Protein AF-X1M9H8-F1 (afdb_monomer_lite)

Organism: NCBI:txid412755

Secondary structure (DSSP, 8-state):
--SGGGT--GGG-TTGGGGTT-SSTTHHHHHHHHHHHHH-----HHHHTT-SB--S-EEEETTEEE-SSEEEEEETTEEEEEETTEE-TT-EEE-TT-EE--S-EEE-TT-EE-TT-EE-SSEEE-TT-EE-TT-EEESSEEE-TT-EE-TT-EEES-EE-TT-EE-SS-EEES-EE-----

InterPro domains:
  IPR001451 Hexapeptide repeat [PF00132] (105-139)
  IPR011004 Trimeric LpxA-like superfamily [SSF51161] (86-174)
  IPR050065 Bifunctional protein GlmU-like [PTHR43584] (81-177)

Foldseek 3Di:
DFQLVVPDDLVQFPVSCLRPPPPGNLVSLVCLQVSLVVPFDFLCCVCQVVHFFNQAKWKQAPSDIDRDQWDWDADPNAIWIDHPRDTRFQIEIAHGQETHPDSLDAAGTSEYHDHLEYAADVEYAEGVEYEEHLEYEDDREYHYHLEYQEDNEYEESEHEGPVHYPYYPYYHYSYYHYDPDD

pLDDT: mean 95.61, std 4.73, range [54.72, 98.81]

Radius of gyration: 16.14 Å; chains: 1; bounding box: 44×28×47 Å

Structure (mmCIF, N/CA/C/O backbone):
data_AF-X1M9H8-F1
#
_entry.id   AF-X1M9H8-F1
#
loop_
_atom_site.group_PDB
_atom_site.id
_atom_site.type_symbol
_atom_site.label_atom_id
_atom_site.label_alt_id
_atom_site.label_comp_id
_atom_site.label_asym_id
_atom_site.label_entity_id
_atom_site.label_seq_id
_atom_site.pdbx_PDB_ins_code
_atom_site.Cartn_x
_atom_site.Cartn_y
_atom_site.Cartn_z
_atom_site.occupancy
_atom_site.B_iso_or_equiv
_atom_site.auth_seq_id
_atom_site.auth_comp_id
_atom_site.auth_asym_id
_atom_site.auth_atom_id
_atom_site.pdbx_PDB_model_num
ATOM 1 N N . MET A 1 1 ? 24.241 -6.306 -18.929 1.00 75.94 1 MET A N 1
ATOM 2 C CA . MET A 1 1 ? 24.259 -5.794 -17.548 1.00 75.94 1 MET A CA 1
ATOM 3 C C . MET A 1 1 ? 23.152 -4.763 -17.380 1.00 75.94 1 MET A C 1
ATOM 5 O O . MET A 1 1 ? 23.425 -3.622 -17.045 1.00 75.94 1 MET A O 1
ATOM 9 N N . LEU A 1 2 ? 21.923 -5.145 -17.731 1.00 94.12 2 LEU A N 1
ATOM 10 C CA . LEU A 1 2 ? 20.719 -4.316 -17.591 1.00 94.12 2 LEU A CA 1
ATOM 11 C C . LEU A 1 2 ? 19.489 -5.193 -17.270 1.00 94.12 2 LEU A C 1
ATOM 13 O O . LEU A 1 2 ? 18.350 -4.756 -17.437 1.00 94.12 2 LEU A O 1
ATOM 17 N N . LYS A 1 3 ? 19.728 -6.444 -16.854 1.00 95.62 3 LYS A N 1
ATOM 18 C CA . LYS A 1 3 ? 18.683 -7.392 -16.480 1.00 95.62 3 LYS A CA 1
ATOM 19 C C . LYS A 1 3 ? 18.182 -7.062 -15.072 1.00 95.62 3 LYS A C 1
ATOM 21 O O . LYS A 1 3 ? 18.933 -6.463 -14.306 1.00 95.62 3 LYS A O 1
ATOM 26 N N . PRO A 1 4 ? 16.954 -7.448 -14.701 1.00 95.06 4 PRO A N 1
ATOM 27 C CA . PRO A 1 4 ? 16.426 -7.223 -13.355 1.00 95.06 4 PRO A CA 1
ATOM 28 C C . PRO A 1 4 ? 17.365 -7.658 -12.222 1.00 95.06 4 PRO A C 1
ATOM 30 O O . PRO A 1 4 ? 17.549 -6.912 -11.265 1.00 95.06 4 PRO A O 1
ATOM 33 N N . GLU A 1 5 ? 18.011 -8.816 -12.356 1.00 94.19 5 GLU A N 1
ATOM 34 C CA . GLU A 1 5 ? 18.899 -9.397 -11.339 1.00 94.19 5 GLU A CA 1
ATOM 35 C C . GLU A 1 5 ? 20.207 -8.613 -11.168 1.00 94.19 5 GLU A C 1
ATOM 37 O O . GLU A 1 5 ? 20.882 -8.753 -10.153 1.00 94.19 5 GLU A O 1
ATOM 42 N N . ASP A 1 6 ? 20.559 -7.763 -12.140 1.00 94.38 6 ASP A N 1
ATOM 43 C CA . ASP A 1 6 ? 21.702 -6.855 -12.021 1.00 94.38 6 ASP A CA 1
ATOM 44 C C . ASP A 1 6 ? 21.403 -5.696 -11.038 1.00 94.38 6 ASP A C 1
ATOM 46 O O . ASP A 1 6 ? 22.332 -5.037 -10.570 1.00 94.38 6 ASP A O 1
ATOM 50 N N . PHE A 1 7 ? 20.124 -5.429 -10.725 1.00 93.81 7 PHE A N 1
ATOM 51 C CA . PHE A 1 7 ? 19.682 -4.322 -9.859 1.00 93.81 7 PHE A CA 1
ATOM 52 C C . PHE A 1 7 ? 18.953 -4.777 -8.594 1.00 93.81 7 PHE A C 1
ATOM 54 O O . PHE A 1 7 ? 18.954 -4.047 -7.601 1.00 93.81 7 PHE A O 1
ATOM 61 N N . PHE A 1 8 ? 18.298 -5.937 -8.641 1.00 94.75 8 PHE A N 1
ATOM 62 C CA . PHE A 1 8 ? 17.359 -6.387 -7.622 1.00 94.75 8 PHE A CA 1
ATOM 63 C C . PHE A 1 8 ? 17.647 -7.815 -7.161 1.00 94.75 8 PHE A C 1
ATOM 65 O O . PHE A 1 8 ? 17.911 -8.705 -7.969 1.00 94.75 8 PHE A O 1
ATOM 72 N N . ASP A 1 9 ? 17.488 -8.060 -5.862 1.00 93.50 9 ASP A N 1
ATOM 73 C CA . ASP A 1 9 ? 17.372 -9.410 -5.321 1.00 93.50 9 ASP A CA 1
ATOM 74 C C . ASP A 1 9 ? 15.918 -9.884 -5.453 1.00 93.50 9 ASP A C 1
ATOM 76 O O . ASP A 1 9 ? 15.066 -9.644 -4.590 1.00 93.50 9 ASP A O 1
ATOM 80 N N . LEU A 1 10 ? 15.614 -10.564 -6.560 1.00 93.12 10 LEU A N 1
ATOM 81 C CA . LEU A 1 10 ? 14.261 -11.046 -6.848 1.00 93.12 10 LEU A CA 1
ATOM 82 C C . LEU A 1 10 ? 13.770 -12.123 -5.865 1.00 93.12 10 LEU A C 1
ATOM 84 O O . LEU A 1 10 ? 12.568 -12.386 -5.810 1.00 93.12 10 LEU A O 1
ATOM 88 N N . SER A 1 11 ? 14.653 -12.718 -5.055 1.00 90.75 11 SER A N 1
ATOM 89 C CA . SER A 1 11 ? 14.248 -13.669 -4.013 1.00 90.75 11 SER A CA 1
ATOM 90 C C . SER A 1 11 ? 13.576 -12.984 -2.814 1.00 90.75 11 SER A C 1
ATOM 92 O O . SER A 1 11 ? 12.783 -13.609 -2.112 1.00 90.75 11 SER A O 1
ATOM 94 N N . GLN A 1 12 ? 13.822 -11.684 -2.620 1.00 88.00 12 GLN A N 1
ATOM 95 C CA . GLN A 1 12 ? 13.288 -10.892 -1.505 1.00 88.00 12 GLN A CA 1
ATOM 96 C C . GLN A 1 12 ? 11.939 -10.224 -1.812 1.00 88.00 12 GLN A C 1
ATOM 98 O O . GLN A 1 12 ? 11.399 -9.488 -0.986 1.00 88.00 12 GLN A O 1
ATOM 103 N N . THR A 1 13 ? 11.366 -10.450 -2.996 1.00 89.00 13 THR A N 1
ATOM 104 C CA . THR A 1 13 ? 10.060 -9.896 -3.365 1.00 89.00 13 THR A CA 1
ATOM 105 C C . THR A 1 13 ? 9.085 -10.987 -3.776 1.00 89.00 13 THR A C 1
ATOM 107 O O . THR A 1 13 ? 9.386 -11.860 -4.587 1.00 89.00 13 THR A O 1
ATOM 110 N N . ARG A 1 14 ? 7.849 -10.889 -3.276 1.00 90.19 14 ARG A N 1
ATOM 111 C CA . ARG A 1 14 ? 6.741 -11.753 -3.711 1.00 90.19 14 ARG A CA 1
ATOM 112 C C . ARG A 1 14 ? 6.239 -11.434 -5.125 1.00 90.19 14 ARG A C 1
ATOM 114 O O . ARG A 1 14 ? 5.338 -12.103 -5.611 1.00 90.19 14 ARG A O 1
ATOM 121 N N . PHE A 1 15 ? 6.774 -10.385 -5.748 1.00 92.75 15 PHE A N 1
ATOM 122 C CA . PHE A 1 15 ? 6.377 -9.901 -7.071 1.00 92.75 15 PHE A CA 1
ATOM 123 C C . PHE A 1 15 ? 7.452 -10.165 -8.134 1.00 92.75 15 PHE A C 1
ATOM 125 O O . PHE A 1 15 ? 7.577 -9.404 -9.090 1.00 92.75 15 PHE A O 1
ATOM 132 N N . ASN A 1 16 ? 8.276 -11.200 -7.950 1.00 93.62 16 ASN A N 1
ATOM 133 C CA . ASN A 1 16 ? 9.360 -11.541 -8.878 1.00 93.62 16 ASN A CA 1
ATOM 134 C C . ASN A 1 16 ? 8.863 -11.796 -10.313 1.00 93.62 16 ASN A C 1
ATOM 136 O O . ASN A 1 16 ? 9.488 -11.350 -11.269 1.00 93.62 16 ASN A O 1
ATOM 140 N N . ASN A 1 17 ? 7.677 -12.377 -10.461 1.00 95.56 17 ASN A N 1
ATOM 141 C CA . ASN A 1 17 ? 7.007 -12.632 -11.733 1.00 95.56 17 ASN A CA 1
ATOM 142 C C . ASN A 1 17 ? 6.609 -11.359 -12.510 1.00 95.56 17 ASN A C 1
ATOM 144 O O . ASN A 1 17 ? 6.304 -11.423 -13.705 1.00 95.56 17 ASN A O 1
ATOM 148 N N . LEU A 1 18 ? 6.669 -10.169 -11.896 1.00 96.81 18 LEU A N 1
ATOM 149 C CA . LEU A 1 18 ? 6.616 -8.902 -12.638 1.00 96.81 18 LEU A CA 1
ATOM 150 C C . LEU A 1 18 ? 7.736 -8.833 -13.695 1.00 96.81 18 LEU A C 1
ATOM 152 O O . LEU A 1 18 ? 7.521 -8.308 -14.794 1.00 96.81 18 LEU A O 1
ATOM 156 N N . PHE A 1 19 ? 8.891 -9.424 -13.388 1.00 96.94 19 PHE A N 1
ATOM 157 C CA . PHE A 1 19 ? 10.094 -9.453 -14.218 1.00 96.94 19 PHE A CA 1
ATOM 158 C C . PHE A 1 19 ? 10.164 -10.666 -15.164 1.00 96.94 19 PHE A C 1
ATOM 160 O O . PHE A 1 19 ? 11.092 -10.780 -15.960 1.00 96.94 19 PHE A O 1
ATOM 167 N N . ASP A 1 20 ? 9.159 -11.548 -15.168 1.00 95.38 20 ASP A N 1
ATOM 168 C CA . ASP A 1 20 ? 9.147 -12.692 -16.086 1.00 95.38 20 ASP A CA 1
ATOM 169 C C . ASP A 1 20 ? 9.182 -12.228 -17.546 1.00 95.38 20 ASP A C 1
ATOM 171 O O . ASP A 1 20 ? 8.406 -11.358 -17.958 1.00 95.38 20 ASP A O 1
ATOM 175 N N . ASN A 1 21 ? 10.042 -12.843 -18.358 1.00 93.62 21 ASN A N 1
ATOM 176 C CA . ASN A 1 21 ? 10.205 -12.515 -19.777 1.00 93.62 21 ASN A CA 1
ATOM 177 C C . ASN A 1 21 ? 10.567 -11.035 -20.045 1.00 93.62 21 ASN A C 1
ATOM 179 O O . ASN A 1 21 ? 10.187 -10.495 -21.085 1.00 93.62 21 ASN A O 1
ATOM 183 N N . THR A 1 22 ? 11.265 -10.356 -19.126 1.00 94.38 22 THR A N 1
ATOM 184 C CA . THR A 1 22 ? 11.831 -9.018 -19.382 1.00 94.38 22 THR A CA 1
ATOM 185 C C . THR A 1 22 ? 13.276 -9.113 -19.862 1.00 94.38 22 THR A C 1
ATOM 187 O O . THR A 1 22 ? 14.079 -9.813 -19.248 1.00 94.38 22 THR A O 1
ATOM 190 N N . GLU A 1 23 ? 13.623 -8.388 -20.928 1.00 93.69 23 GLU A N 1
ATOM 191 C CA . GLU A 1 23 ? 15.014 -8.262 -21.385 1.00 93.69 23 GLU A CA 1
ATOM 192 C C . GLU A 1 23 ? 15.759 -7.218 -20.546 1.00 93.69 23 GLU A C 1
ATOM 194 O O . GLU A 1 23 ? 16.867 -7.474 -20.069 1.00 93.69 23 GLU A O 1
ATOM 199 N N . TYR A 1 24 ? 15.113 -6.069 -20.319 1.00 96.38 24 TYR A N 1
ATOM 200 C CA . TYR A 1 24 ? 15.642 -4.968 -19.522 1.00 96.38 24 TYR A CA 1
ATOM 201 C C . TYR A 1 24 ? 14.815 -4.727 -18.260 1.00 96.38 24 TYR A C 1
ATOM 203 O O . TYR A 1 24 ? 13.591 -4.860 -18.262 1.00 96.38 24 TYR A O 1
ATOM 211 N N . VAL A 1 25 ? 15.469 -4.272 -17.190 1.00 95.50 25 VAL A N 1
ATOM 212 C CA . VAL A 1 25 ? 14.825 -4.004 -15.891 1.00 95.50 25 VAL A CA 1
ATOM 213 C C . VAL A 1 25 ? 13.601 -3.075 -15.982 1.00 95.50 25 VAL A C 1
ATOM 215 O O . VAL A 1 25 ? 12.602 -3.293 -15.301 1.00 95.50 25 VAL A O 1
ATOM 218 N N . TRP A 1 26 ? 13.622 -2.068 -16.861 1.00 94.88 26 TRP A N 1
ATOM 219 C CA . TRP A 1 26 ? 12.508 -1.126 -17.037 1.00 94.88 26 TRP A CA 1
ATOM 220 C C . TRP A 1 26 ? 11.335 -1.695 -17.846 1.00 94.88 26 TRP A C 1
ATOM 222 O O . TRP A 1 26 ? 10.256 -1.101 -17.844 1.00 94.88 26 TRP A O 1
ATOM 232 N N . ASP A 1 27 ? 11.484 -2.840 -18.520 1.00 96.69 27 ASP A N 1
ATOM 233 C CA . ASP A 1 27 ? 10.358 -3.480 -19.211 1.00 96.69 27 ASP A CA 1
ATOM 234 C C . ASP A 1 27 ? 9.268 -3.919 -18.224 1.00 96.69 27 ASP A C 1
ATOM 236 O O . ASP A 1 27 ? 8.086 -3.949 -18.575 1.00 96.69 27 ASP A O 1
ATOM 240 N N . ALA A 1 28 ? 9.635 -4.154 -16.961 1.00 96.75 28 ALA A N 1
ATOM 241 C CA . ALA A 1 28 ? 8.692 -4.383 -15.874 1.00 96.75 28 ALA A CA 1
ATOM 242 C C . ALA A 1 28 ? 7.690 -3.223 -15.698 1.00 96.75 28 ALA A C 1
ATOM 244 O O . ALA A 1 28 ? 6.506 -3.473 -15.472 1.00 96.75 28 ALA A O 1
ATOM 245 N N . LEU A 1 29 ? 8.101 -1.961 -15.888 1.00 96.75 29 LEU A N 1
ATOM 246 C CA . LEU A 1 29 ? 7.196 -0.806 -15.775 1.00 96.75 29 LEU A CA 1
ATOM 247 C C . LEU A 1 29 ? 6.102 -0.822 -16.849 1.00 96.75 29 LEU A C 1
ATOM 249 O O . LEU A 1 29 ? 4.949 -0.504 -16.565 1.00 96.75 29 LEU A O 1
ATOM 253 N N . LYS A 1 30 ? 6.427 -1.276 -18.066 1.00 96.44 30 LYS A N 1
ATOM 254 C CA . LYS A 1 30 ? 5.449 -1.429 -19.159 1.00 96.44 30 LYS A CA 1
ATOM 255 C C . LYS A 1 30 ? 4.373 -2.463 -18.810 1.00 96.44 30 LYS A C 1
ATOM 257 O O . LYS A 1 30 ? 3.233 -2.355 -19.258 1.00 96.44 30 LYS A O 1
ATOM 262 N N . LYS A 1 31 ? 4.737 -3.468 -18.007 1.00 96.69 31 LYS A N 1
ATOM 263 C CA . LYS A 1 31 ? 3.862 -4.566 -17.575 1.00 96.69 31 LYS A CA 1
ATOM 264 C C . LYS A 1 31 ? 3.093 -4.256 -16.291 1.00 96.69 31 LYS A C 1
ATOM 266 O O . LYS A 1 31 ? 2.052 -4.871 -16.071 1.00 96.69 31 LYS A O 1
ATOM 271 N N . LEU A 1 32 ? 3.567 -3.313 -15.472 1.00 97.50 32 LEU A N 1
ATOM 272 C CA . LEU A 1 32 ? 3.062 -3.026 -14.123 1.00 97.50 32 LEU A CA 1
ATOM 273 C C . LEU A 1 32 ? 1.535 -2.869 -14.076 1.00 97.50 32 LEU A C 1
ATOM 275 O O . LEU A 1 32 ? 0.864 -3.489 -13.255 1.00 97.50 32 LEU A O 1
ATOM 279 N N . LYS A 1 33 ? 0.987 -2.115 -15.033 1.00 97.00 33 LYS A N 1
ATOM 280 C CA . LYS A 1 33 ? -0.451 -1.865 -15.206 1.00 97.00 33 LYS A CA 1
ATOM 281 C C . LYS A 1 33 ? -1.268 -3.161 -15.282 1.00 97.00 33 LYS A C 1
ATOM 283 O O . LYS A 1 33 ? -2.274 -3.331 -14.591 1.00 97.00 33 LYS A O 1
ATOM 288 N N . LYS A 1 34 ? -0.844 -4.080 -16.154 1.00 97.12 34 LYS A N 1
ATOM 289 C CA . LYS A 1 34 ? -1.502 -5.376 -16.353 1.00 97.12 34 LYS A CA 1
ATOM 290 C C . LYS A 1 34 ? -1.253 -6.285 -15.151 1.00 97.12 34 LYS A C 1
ATOM 292 O O . LYS A 1 34 ? -2.188 -6.884 -14.640 1.00 97.12 34 LYS A O 1
ATOM 297 N N . TYR A 1 35 ? -0.012 -6.312 -14.675 1.00 97.75 35 TYR A N 1
ATOM 298 C CA . TYR A 1 35 ? 0.405 -7.120 -13.539 1.00 97.75 35 TYR A CA 1
ATOM 299 C C . TYR A 1 35 ? -0.438 -6.840 -12.288 1.00 97.75 35 TYR A C 1
ATOM 301 O O . TYR A 1 35 ? -0.935 -7.778 -11.673 1.00 97.75 35 TYR A O 1
ATOM 309 N N . ILE A 1 36 ? -0.656 -5.568 -11.936 1.00 97.75 36 ILE A N 1
ATOM 310 C CA . ILE A 1 36 ? -1.491 -5.199 -10.785 1.00 97.75 36 ILE A CA 1
ATOM 311 C C . ILE A 1 36 ? -2.919 -5.718 -10.967 1.00 97.75 36 ILE A C 1
ATOM 313 O O . ILE A 1 36 ? -3.430 -6.369 -10.066 1.00 97.75 36 ILE A O 1
ATOM 317 N N . ARG A 1 37 ? -3.541 -5.505 -12.131 1.00 96.38 37 ARG A N 1
ATOM 318 C CA . ARG A 1 37 ? -4.918 -5.966 -12.391 1.00 96.38 37 ARG A CA 1
ATOM 319 C C . ARG A 1 37 ? -5.067 -7.481 -12.322 1.00 96.38 37 ARG A C 1
ATOM 321 O O . ARG A 1 37 ? -6.062 -7.963 -11.802 1.00 96.38 37 ARG A O 1
ATOM 328 N N . ASP A 1 38 ? -4.079 -8.221 -12.817 1.00 96.94 38 ASP A N 1
ATOM 329 C CA . ASP A 1 38 ? -4.110 -9.685 -12.791 1.00 96.94 38 ASP A CA 1
ATOM 330 C C . ASP A 1 38 ? -3.920 -10.257 -11.370 1.00 96.94 38 ASP A C 1
ATOM 332 O O . ASP A 1 38 ? -4.340 -11.381 -11.102 1.00 96.94 38 ASP A O 1
ATOM 336 N N . ASN A 1 39 ? -3.259 -9.519 -10.467 1.00 96.94 39 ASN A N 1
ATOM 337 C CA . ASN A 1 39 ? -2.830 -10.029 -9.157 1.00 96.94 39 ASN A CA 1
ATOM 338 C C . ASN A 1 39 ? -3.539 -9.376 -7.961 1.00 96.94 39 ASN A C 1
ATOM 340 O O . ASN A 1 39 ? -3.427 -9.881 -6.839 1.00 96.94 39 ASN A O 1
ATOM 344 N N . ILE A 1 40 ? -4.241 -8.259 -8.156 1.00 97.12 40 ILE A N 1
ATOM 345 C CA . ILE A 1 40 ? -4.952 -7.578 -7.077 1.00 97.12 40 ILE A CA 1
ATOM 346 C C . ILE A 1 40 ? -6.163 -8.401 -6.634 1.00 97.12 40 ILE A C 1
ATOM 348 O O . ILE A 1 40 ? -6.933 -8.919 -7.439 1.00 97.12 40 ILE A O 1
ATOM 352 N N . LYS A 1 41 ? -6.336 -8.507 -5.317 1.00 96.38 41 LYS A N 1
ATOM 353 C CA . LYS A 1 41 ? -7.517 -9.093 -4.677 1.00 96.38 41 LYS A CA 1
ATOM 354 C C . LYS A 1 41 ? -8.114 -8.027 -3.771 1.00 96.38 41 LYS A C 1
ATOM 356 O O . LYS A 1 41 ? -7.732 -7.974 -2.607 1.00 96.38 41 LYS A O 1
ATOM 361 N N . PRO A 1 42 ? -8.935 -7.112 -4.302 1.00 96.56 42 PRO A N 1
ATOM 362 C CA . PRO A 1 42 ? -9.301 -5.926 -3.550 1.00 96.56 42 PRO A CA 1
ATOM 363 C C . PRO A 1 42 ? -10.095 -6.267 -2.285 1.00 96.56 42 PRO A C 1
ATOM 365 O O . PRO A 1 42 ? -10.937 -7.164 -2.307 1.00 96.56 42 PRO A O 1
ATOM 368 N N . ASN A 1 43 ? -9.816 -5.569 -1.181 1.00 96.31 43 ASN A N 1
ATOM 369 C CA . ASN A 1 43 ? -10.394 -5.873 0.135 1.00 96.31 43 ASN A CA 1
ATOM 370 C C . ASN A 1 43 ? -10.888 -4.636 0.902 1.00 96.31 43 ASN A C 1
ATOM 372 O O . ASN A 1 43 ? -11.111 -4.709 2.110 1.00 96.31 43 ASN A O 1
ATOM 376 N N . VAL A 1 44 ? -11.081 -3.504 0.213 1.00 95.19 44 VAL A N 1
ATOM 377 C CA . VAL A 1 44 ? -11.507 -2.246 0.853 1.00 95.19 44 VAL A CA 1
ATOM 378 C C . VAL A 1 44 ? -12.939 -1.815 0.543 1.00 95.19 44 VAL A C 1
ATOM 380 O O . VAL A 1 44 ? -13.429 -0.874 1.164 1.00 95.19 44 VAL A O 1
ATOM 383 N N . SER A 1 45 ? -13.638 -2.483 -0.376 1.00 93.25 45 SER A N 1
ATOM 384 C CA . SER A 1 45 ? -14.999 -2.089 -0.781 1.00 93.25 45 SER A CA 1
ATOM 385 C C . SER A 1 45 ? -15.975 -2.061 0.404 1.00 93.25 45 SER A C 1
ATOM 387 O O . SER A 1 45 ? -16.755 -1.121 0.576 1.00 93.25 45 SER A O 1
ATOM 389 N N . SER A 1 46 ? -15.872 -3.044 1.300 1.00 90.69 46 SER A N 1
ATOM 390 C CA . SER A 1 46 ? -16.648 -3.113 2.542 1.00 90.69 46 SER A CA 1
ATOM 391 C C . SER A 1 46 ? -16.218 -2.082 3.594 1.00 90.69 46 SER A C 1
ATOM 393 O O . SER A 1 46 ? -17.058 -1.662 4.390 1.00 90.69 46 SER A O 1
ATOM 395 N N . LEU A 1 47 ? -14.950 -1.642 3.596 1.00 90.00 47 LEU A N 1
ATOM 396 C CA . LEU A 1 47 ? -14.461 -0.556 4.465 1.00 90.00 47 LEU A CA 1
ATOM 397 C C . LEU A 1 47 ? -15.068 0.782 4.041 1.00 90.00 47 LEU A C 1
ATOM 399 O O . LEU A 1 47 ? -15.443 1.596 4.881 1.00 90.00 47 LEU A O 1
ATOM 403 N N . ARG A 1 48 ? -15.175 0.981 2.726 1.00 91.88 48 ARG A N 1
ATOM 404 C CA . ARG A 1 48 ? -15.693 2.194 2.102 1.00 91.88 48 ARG A CA 1
ATOM 405 C C . ARG A 1 48 ? -17.199 2.357 2.250 1.00 91.88 48 ARG A C 1
ATOM 407 O O . ARG A 1 48 ? -17.669 3.470 2.452 1.00 91.88 48 ARG A O 1
ATOM 414 N N . LYS A 1 49 ? -17.970 1.270 2.117 1.00 88.50 49 LYS A N 1
ATOM 415 C CA . LYS A 1 49 ? -19.450 1.308 2.116 1.00 88.50 49 LYS A CA 1
ATOM 416 C C . LYS A 1 49 ? -20.017 2.345 1.124 1.00 88.50 49 LYS A C 1
ATOM 418 O O . LYS A 1 49 ? -21.008 3.006 1.412 1.00 88.50 49 LYS A O 1
ATOM 423 N N . GLY A 1 50 ? -19.370 2.499 -0.035 1.00 88.69 50 GLY A N 1
ATOM 424 C CA . GLY A 1 50 ? -19.721 3.494 -1.060 1.00 88.69 50 GLY A CA 1
ATOM 425 C C . GLY A 1 50 ? -19.081 4.877 -0.875 1.00 88.69 50 GLY A C 1
ATOM 426 O O . GLY A 1 50 ? -19.017 5.644 -1.831 1.00 88.69 50 GLY A O 1
ATOM 427 N N . GLU A 1 51 ? -18.520 5.174 0.296 1.00 92.75 51 GLU A N 1
ATOM 428 C CA . GLU A 1 51 ? -17.832 6.433 0.592 1.00 92.75 51 GLU A CA 1
ATOM 429 C C . GLU A 1 51 ? -16.334 6.343 0.291 1.00 92.75 51 GLU A C 1
ATOM 431 O O . GLU A 1 51 ? -15.751 5.262 0.295 1.00 92.75 51 GLU A O 1
ATOM 436 N N . ILE A 1 52 ? -15.680 7.477 0.032 1.00 94.31 52 ILE A N 1
ATOM 437 C CA . ILE A 1 52 ? -14.211 7.522 -0.136 1.00 94.31 52 ILE A CA 1
ATOM 438 C C . ILE A 1 52 ? -13.473 7.833 1.168 1.00 94.31 52 ILE A C 1
ATOM 440 O O . ILE A 1 52 ? -12.281 7.564 1.284 1.00 94.31 52 ILE A O 1
ATOM 444 N N . PHE A 1 53 ? -14.156 8.445 2.134 1.00 97.12 53 PHE A N 1
ATOM 445 C CA . PHE A 1 53 ? -13.551 8.975 3.349 1.00 97.12 53 PHE A CA 1
ATOM 446 C C . PHE A 1 53 ? -13.767 8.025 4.524 1.00 97.12 53 PHE A C 1
ATOM 448 O O . PHE A 1 53 ? -14.902 7.713 4.886 1.00 97.12 53 PHE A O 1
ATOM 455 N N . ILE A 1 54 ? -12.676 7.609 5.161 1.00 97.62 54 ILE A N 1
ATOM 456 C CA . ILE A 1 54 ? -12.720 6.768 6.353 1.00 97.62 54 ILE A CA 1
ATOM 457 C C . ILE A 1 54 ? -12.978 7.660 7.569 1.00 97.62 54 ILE A C 1
ATOM 459 O O . ILE A 1 54 ? -12.073 8.285 8.115 1.00 97.62 54 ILE A O 1
ATOM 463 N N . ASN A 1 55 ? -14.237 7.750 7.991 1.00 96.00 55 ASN A N 1
ATOM 464 C CA . ASN A 1 55 ? -14.674 8.665 9.053 1.00 96.00 55 ASN A CA 1
ATOM 465 C C . ASN A 1 55 ? -14.375 8.183 10.485 1.00 96.00 55 ASN A C 1
ATOM 467 O O . ASN A 1 55 ? -14.546 8.941 11.439 1.00 96.00 55 ASN A O 1
ATOM 471 N N . LYS A 1 56 ? -13.924 6.939 10.645 1.00 96.62 56 LYS A N 1
ATOM 472 C CA . LYS A 1 56 ? -13.599 6.316 11.928 1.00 96.62 56 LYS A CA 1
ATOM 473 C C . LYS A 1 56 ? -12.413 5.381 11.749 1.00 96.62 56 LYS A C 1
ATOM 475 O O . LYS A 1 56 ? -12.273 4.786 10.691 1.00 96.62 56 LYS A O 1
ATOM 480 N N . THR A 1 57 ? -11.584 5.222 12.777 1.00 98.25 57 THR A N 1
ATOM 481 C CA . THR A 1 57 ? -10.513 4.221 12.752 1.00 98.25 57 THR A CA 1
ATOM 482 C C . THR A 1 57 ? -11.113 2.821 12.671 1.00 98.25 57 THR A C 1
ATOM 484 O O . THR A 1 57 ? -11.993 2.477 13.463 1.00 98.25 57 THR A O 1
ATOM 487 N N . LEU A 1 58 ? -10.623 2.030 11.721 1.00 97.94 58 LEU A N 1
ATOM 488 C CA . LEU A 1 58 ? -11.057 0.666 11.445 1.00 97.94 58 LEU A CA 1
ATOM 489 C C . LEU A 1 58 ? -9.882 -0.289 11.622 1.00 97.94 58 LEU A C 1
ATOM 491 O O . LEU A 1 58 ? -8.739 0.042 11.298 1.00 97.94 58 LEU A O 1
ATOM 495 N N . VAL A 1 59 ? -10.184 -1.494 12.089 1.00 98.25 59 VAL A N 1
ATOM 496 C CA . VAL A 1 59 ? -9.249 -2.615 12.065 1.00 98.25 59 VAL A CA 1
ATOM 497 C C . VAL A 1 59 ? -9.724 -3.620 11.024 1.00 98.25 59 VAL A C 1
ATOM 499 O O . VAL A 1 59 ? -10.883 -4.033 11.042 1.00 98.25 59 VAL A O 1
ATOM 502 N N . LEU A 1 60 ? -8.821 -4.010 10.128 1.00 97.50 60 LEU A N 1
ATOM 503 C CA . LEU A 1 60 ? -9.026 -5.081 9.159 1.00 97.50 60 LEU A CA 1
ATOM 504 C C . LEU A 1 60 ? -8.292 -6.331 9.653 1.00 97.50 60 LEU A C 1
ATOM 506 O O . LEU A 1 60 ? -7.071 -6.313 9.808 1.00 97.50 60 LEU A O 1
ATOM 510 N N . TYR A 1 61 ? -9.030 -7.408 9.912 1.00 96.88 61 TYR A N 1
ATOM 511 C CA . TYR A 1 61 ? -8.479 -8.658 10.434 1.00 96.88 61 TYR A CA 1
ATOM 512 C C . TYR A 1 61 ? -9.233 -9.860 9.859 1.00 96.88 61 TYR A C 1
ATOM 514 O O . TYR A 1 61 ? -10.448 -9.946 10.016 1.00 96.88 61 TYR A O 1
ATOM 522 N N . ASP A 1 62 ? -8.521 -10.761 9.172 1.00 91.31 62 ASP A N 1
ATOM 523 C CA . ASP A 1 62 ? -9.082 -11.933 8.474 1.00 91.31 62 ASP A CA 1
ATOM 524 C C . ASP A 1 62 ? -10.344 -11.605 7.652 1.00 91.31 62 ASP A C 1
ATOM 526 O O . ASP A 1 62 ? -11.411 -12.191 7.840 1.00 91.31 62 ASP A O 1
ATOM 530 N N . ASP A 1 63 ? -10.221 -10.597 6.780 1.00 87.88 63 ASP A N 1
ATOM 531 C CA . ASP A 1 63 ? -11.281 -10.056 5.911 1.00 87.88 63 ASP A CA 1
ATOM 532 C C . ASP A 1 63 ? -12.517 -9.501 6.649 1.00 87.88 63 ASP A C 1
ATOM 534 O O . ASP A 1 63 ? -13.511 -9.116 6.029 1.00 87.88 63 ASP A O 1
ATOM 538 N N . LYS A 1 64 ? -12.455 -9.396 7.981 1.00 93.69 64 LYS A N 1
ATOM 539 C CA . LYS A 1 64 ? -13.478 -8.767 8.818 1.00 93.69 64 LYS A CA 1
ATOM 540 C C . LYS A 1 64 ? -13.071 -7.355 9.202 1.00 93.69 64 LYS A C 1
ATOM 542 O O . LYS A 1 64 ? -11.904 -7.057 9.453 1.00 93.69 64 LYS A O 1
ATOM 547 N N . ILE A 1 65 ? -14.082 -6.502 9.313 1.00 96.12 65 ILE A N 1
ATOM 548 C CA . ILE A 1 65 ? -13.940 -5.120 9.755 1.00 96.12 65 ILE A CA 1
ATOM 549 C C . ILE A 1 65 ? -14.368 -5.045 11.213 1.00 96.12 65 ILE A C 1
ATOM 551 O O . ILE A 1 65 ? -15.490 -5.413 11.563 1.00 96.12 65 ILE A O 1
ATOM 555 N N . ILE A 1 66 ? -13.477 -4.546 12.059 1.00 97.25 66 ILE A N 1
ATOM 556 C CA . ILE A 1 66 ? -13.749 -4.279 13.464 1.00 97.25 66 ILE A CA 1
ATOM 557 C C . ILE A 1 66 ? -13.789 -2.763 13.633 1.00 97.25 66 ILE A C 1
ATOM 559 O O . ILE A 1 66 ? -12.798 -2.065 13.424 1.00 97.25 66 ILE A O 1
ATOM 563 N N . GLU A 1 67 ? -14.958 -2.249 14.005 1.00 96.50 67 GLU A N 1
ATOM 564 C CA . GLU A 1 67 ? -15.206 -0.806 14.095 1.00 96.50 67 GLU A CA 1
ATOM 565 C C . GLU A 1 67 ? -15.052 -0.253 15.520 1.00 96.50 67 GLU A C 1
ATOM 567 O O . GLU A 1 67 ? -15.060 0.963 15.716 1.00 96.50 67 GLU A O 1
ATOM 572 N N . SER A 1 68 ? -14.986 -1.111 16.542 1.00 96.50 68 SER A N 1
ATOM 573 C CA . SER A 1 68 ? -14.902 -0.699 17.947 1.00 96.50 68 SER A CA 1
ATOM 574 C C . SER A 1 68 ? -14.428 -1.818 18.880 1.00 96.50 68 SER A C 1
ATOM 576 O O . SER A 1 68 ? -14.343 -2.995 18.506 1.00 96.50 68 SER A O 1
ATOM 578 N N . GLY A 1 69 ? -14.147 -1.434 20.130 1.00 96.69 69 GLY A N 1
ATOM 579 C CA . GLY A 1 69 ? -13.737 -2.360 21.185 1.00 96.69 69 GLY A CA 1
ATOM 580 C C . GLY A 1 69 ? -12.391 -3.003 20.882 1.00 96.69 69 GLY A C 1
ATOM 581 O O . GLY A 1 69 ? -12.251 -4.211 21.043 1.00 96.69 69 GLY A O 1
ATOM 582 N N . PHE A 1 70 ? -11.460 -2.213 20.350 1.00 97.88 70 PHE A N 1
ATOM 583 C 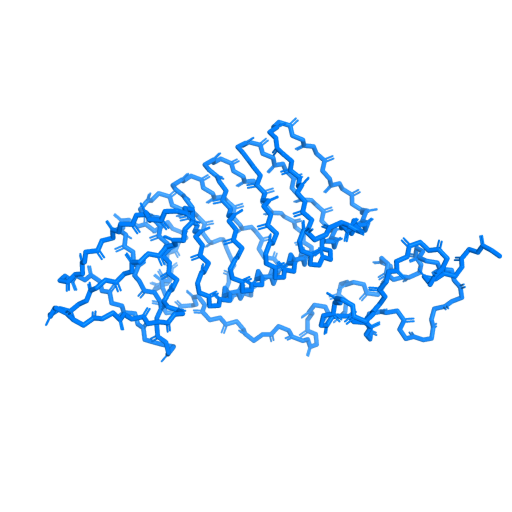CA . PHE A 1 70 ? -10.075 -2.599 20.146 1.00 97.88 70 PHE A CA 1
ATOM 584 C C . PHE A 1 70 ? -9.152 -1.526 20.724 1.00 97.88 70 PHE A C 1
ATOM 586 O O . PHE A 1 70 ? -9.491 -0.341 20.716 1.00 97.88 70 PHE A O 1
ATOM 593 N N . ASP A 1 71 ? -7.973 -1.949 21.162 1.00 97.69 71 ASP A N 1
ATOM 594 C CA . ASP A 1 71 ? -6.890 -1.086 21.615 1.00 97.69 71 ASP A CA 1
ATOM 595 C C . ASP A 1 71 ? -5.739 -1.157 20.618 1.00 97.69 71 ASP A C 1
ATOM 597 O O . ASP A 1 71 ? -5.361 -2.242 20.171 1.00 97.69 71 ASP A O 1
ATOM 601 N N . ILE A 1 72 ? -5.157 -0.004 20.291 1.00 97.44 72 ILE A N 1
ATOM 602 C CA . ILE A 1 72 ? -3.990 0.091 19.412 1.00 97.44 72 ILE A CA 1
ATOM 603 C C . ILE A 1 72 ? -2.805 0.575 20.236 1.00 97.44 72 ILE A C 1
ATOM 605 O O . ILE A 1 72 ? -2.886 1.579 20.941 1.00 97.44 72 ILE A O 1
ATOM 609 N N . SER A 1 73 ? -1.679 -0.115 20.112 1.00 95.81 73 SER A N 1
ATOM 610 C CA . SER A 1 73 ? -0.407 0.307 20.690 1.00 95.81 73 SER A CA 1
ATOM 611 C C . SER A 1 73 ? 0.737 0.007 19.731 1.00 95.81 73 SER A C 1
ATOM 613 O O . SER A 1 73 ? 0.648 -0.890 18.893 1.00 95.81 73 SER A O 1
ATOM 615 N N . ILE A 1 74 ? 1.827 0.761 19.856 1.00 92.38 74 ILE A N 1
ATOM 616 C CA . ILE A 1 74 ? 3.066 0.506 19.124 1.00 92.38 74 ILE A CA 1
ATOM 617 C C . ILE A 1 74 ? 4.133 0.141 20.148 1.00 92.38 74 ILE A C 1
ATOM 619 O O . ILE A 1 74 ? 4.476 0.946 21.013 1.00 92.38 74 ILE A O 1
ATOM 623 N N . LEU A 1 75 ? 4.679 -1.069 20.044 1.00 91.25 75 LEU A N 1
ATOM 624 C CA . LEU A 1 75 ? 5.746 -1.549 20.917 1.00 91.25 75 LEU A CA 1
ATOM 625 C C . LEU A 1 75 ? 6.940 -1.961 20.064 1.00 91.25 75 LEU A C 1
ATOM 627 O O . LEU A 1 75 ? 6.817 -2.815 19.192 1.00 91.25 75 LEU A O 1
ATOM 631 N N . LYS A 1 76 ? 8.111 -1.360 20.313 1.00 89.06 76 LYS A N 1
ATOM 632 C CA . LYS A 1 76 ? 9.347 -1.637 19.551 1.00 89.06 76 LYS A CA 1
ATOM 633 C C . LYS A 1 76 ? 9.137 -1.563 18.024 1.00 89.06 76 LYS A C 1
ATOM 635 O O . LYS A 1 76 ? 9.620 -2.420 17.294 1.00 89.06 76 LYS A O 1
ATOM 640 N N . LYS A 1 77 ? 8.412 -0.536 17.556 1.00 84.38 77 LYS A N 1
ATOM 641 C CA . LYS A 1 77 ? 8.025 -0.320 16.143 1.00 84.38 77 L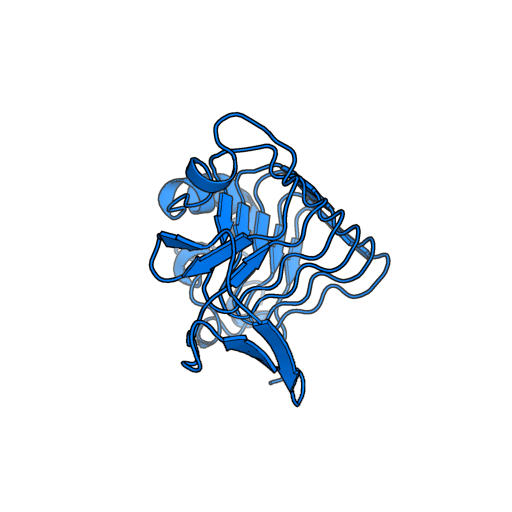YS A CA 1
ATOM 642 C C . LYS A 1 77 ? 7.082 -1.377 15.544 1.00 84.38 77 LYS A C 1
ATOM 644 O O . LYS A 1 77 ? 6.836 -1.337 14.347 1.00 84.38 77 LYS A O 1
ATOM 649 N N . LYS A 1 78 ? 6.531 -2.291 16.347 1.00 88.38 78 LYS A N 1
ATOM 650 C CA . LYS A 1 78 ? 5.514 -3.251 15.908 1.00 88.38 78 LYS A CA 1
ATOM 651 C C . LYS A 1 78 ? 4.124 -2.769 16.323 1.00 88.38 78 LYS A C 1
ATOM 653 O O . LYS A 1 78 ? 3.923 -2.399 17.483 1.00 88.38 78 LYS A O 1
ATOM 658 N N . LEU A 1 79 ? 3.182 -2.796 15.383 1.00 94.31 79 LEU A N 1
ATOM 659 C CA . LEU A 1 79 ? 1.760 -2.598 15.647 1.00 94.31 79 LEU A CA 1
ATOM 660 C C . LEU A 1 79 ? 1.232 -3.748 16.511 1.00 94.31 79 LEU A C 1
ATOM 662 O O . LEU A 1 79 ? 1.438 -4.919 16.195 1.00 94.31 79 LEU A O 1
ATOM 666 N N . ILE A 1 80 ? 0.544 -3.409 17.596 1.00 97.19 80 ILE A N 1
ATOM 667 C CA . ILE A 1 80 ? -0.179 -4.360 18.434 1.00 97.19 80 ILE A CA 1
ATOM 668 C C . ILE A 1 80 ? -1.618 -3.875 18.535 1.00 97.19 80 ILE A C 1
ATOM 670 O O . ILE A 1 80 ? -1.883 -2.818 19.111 1.00 97.19 80 ILE A O 1
ATOM 674 N N . ILE A 1 81 ? -2.533 -4.680 18.003 1.00 98.19 81 ILE A N 1
ATOM 675 C CA . ILE A 1 81 ? -3.972 -4.482 18.137 1.00 98.19 81 ILE A CA 1
ATOM 676 C C . ILE A 1 81 ? -4.507 -5.558 19.070 1.00 98.19 81 ILE A C 1
ATOM 678 O O . ILE A 1 81 ? -4.214 -6.743 18.885 1.00 98.19 81 ILE A O 1
ATOM 682 N N . LYS A 1 82 ? -5.284 -5.145 20.070 1.00 98.12 82 LYS A N 1
ATOM 683 C CA . LYS A 1 82 ? -5.982 -6.060 20.971 1.00 98.12 82 LYS A CA 1
ATOM 684 C C . LYS A 1 82 ? -7.483 -5.880 20.885 1.00 98.12 82 LYS A C 1
ATOM 686 O O . LYS A 1 82 ? -7.946 -4.758 20.722 1.00 98.12 82 LYS A O 1
ATOM 691 N N . LYS A 1 83 ? -8.232 -6.965 21.049 1.00 97.31 83 LYS A N 1
ATOM 692 C CA . LYS A 1 83 ? -9.685 -6.954 21.228 1.00 97.31 83 LYS A CA 1
ATOM 693 C C . LYS A 1 83 ? -10.041 -7.931 22.337 1.00 97.31 83 LYS A C 1
ATOM 695 O O . LYS A 1 83 ? -9.579 -9.064 22.317 1.00 97.31 83 LYS A O 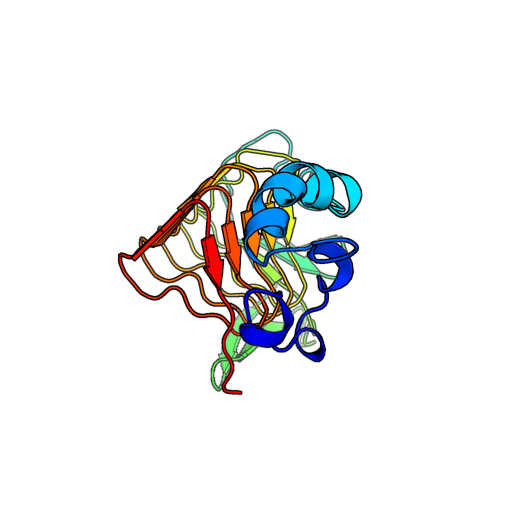1
ATOM 700 N N . ASP A 1 84 ? -10.795 -7.460 23.327 1.00 95.00 84 ASP A N 1
ATOM 701 C CA . ASP A 1 84 ? -11.235 -8.270 24.474 1.00 95.00 84 ASP A CA 1
ATOM 702 C C . ASP A 1 84 ? -10.067 -8.970 25.214 1.00 95.00 84 ASP A C 1
ATOM 704 O O . ASP A 1 84 ? -10.199 -10.062 25.755 1.00 95.00 84 ASP A O 1
ATOM 708 N N . GLY A 1 85 ? -8.896 -8.318 25.240 1.00 92.88 85 GLY A N 1
ATOM 709 C CA . GLY A 1 85 ? -7.666 -8.824 25.864 1.00 92.88 85 GLY A CA 1
ATOM 710 C C . GLY A 1 85 ? -6.770 -9.679 24.956 1.00 92.88 85 GLY A C 1
ATOM 711 O O . GLY A 1 85 ? -5.594 -9.861 25.282 1.00 92.88 85 GLY A O 1
ATOM 712 N N . GLU A 1 86 ? -7.263 -10.132 23.803 1.00 96.62 86 GLU A N 1
ATOM 713 C CA . GLU A 1 86 ? -6.523 -10.973 22.856 1.00 96.62 86 GLU A CA 1
ATOM 714 C C . GLU A 1 86 ? -5.803 -10.144 21.793 1.00 96.62 86 GLU A C 1
ATOM 716 O O . GLU A 1 86 ? -6.311 -9.121 21.338 1.00 96.62 86 GLU A O 1
ATOM 721 N N . ILE A 1 87 ? -4.606 -10.578 21.386 1.00 97.44 87 ILE A N 1
ATOM 722 C CA . ILE A 1 87 ? -3.847 -9.936 20.305 1.00 97.44 87 ILE A CA 1
ATOM 723 C C . ILE A 1 87 ? -4.370 -10.440 18.962 1.00 97.44 87 ILE A C 1
ATOM 725 O O . ILE A 1 87 ? -4.386 -11.643 18.713 1.00 97.44 87 ILE A O 1
ATOM 729 N N . LEU A 1 88 ? -4.713 -9.508 18.077 1.00 97.88 88 LEU A N 1
ATOM 730 C CA . LEU A 1 88 ? -5.098 -9.806 16.701 1.00 97.88 88 LEU A CA 1
ATOM 731 C C . LEU A 1 88 ? -3.843 -9.802 15.813 1.00 97.88 88 LEU A C 1
ATOM 733 O O . LEU A 1 88 ? -3.472 -8.774 15.241 1.00 97.88 88 LEU A O 1
ATOM 737 N N . ASP A 1 89 ? -3.128 -10.928 15.754 1.00 96.44 89 ASP A N 1
ATOM 738 C CA . ASP A 1 89 ? -1.862 -11.017 15.010 1.00 96.44 89 ASP A CA 1
ATOM 739 C C . ASP A 1 89 ? -2.079 -10.862 13.497 1.00 96.44 89 ASP A C 1
ATOM 741 O O . ASP A 1 89 ? -2.852 -11.592 12.883 1.00 96.44 89 ASP A O 1
ATOM 745 N N . GLY A 1 90 ? -1.403 -9.887 12.887 1.00 96.44 90 GLY A N 1
ATOM 746 C CA . GLY A 1 90 ? -1.598 -9.539 11.476 1.00 96.44 90 GLY A CA 1
ATOM 747 C C . GLY A 1 90 ? -2.806 -8.638 11.198 1.00 96.44 90 GLY A C 1
ATOM 748 O O . GLY A 1 90 ? -3.102 -8.380 10.032 1.00 96.44 90 GLY A O 1
ATOM 749 N N . ALA A 1 91 ? -3.488 -8.125 12.225 1.00 98.00 91 ALA A N 1
ATOM 750 C CA . ALA A 1 91 ? -4.489 -7.083 12.036 1.00 98.00 91 ALA A CA 1
ATOM 751 C C . ALA A 1 91 ? -3.854 -5.794 11.494 1.00 98.00 91 ALA A C 1
ATOM 753 O O . ALA A 1 91 ? -2.796 -5.361 11.955 1.00 98.00 91 ALA A O 1
ATOM 754 N N . SER A 1 92 ? -4.523 -5.182 10.525 1.00 98.50 92 SER A N 1
ATOM 755 C CA . SER A 1 92 ? -4.142 -3.900 9.932 1.00 98.50 92 SER A CA 1
ATOM 756 C C . SER A 1 92 ? -5.026 -2.794 10.487 1.00 98.50 92 SER A C 1
ATOM 758 O O . SER A 1 92 ? -6.197 -3.022 10.794 1.00 98.50 92 SER A O 1
ATOM 760 N N . VAL A 1 93 ? -4.480 -1.585 10.603 1.00 98.50 93 VAL A N 1
ATOM 761 C CA . VAL A 1 93 ? -5.223 -0.407 11.061 1.00 98.50 93 VAL A CA 1
ATOM 762 C C . VAL A 1 93 ? -5.330 0.616 9.944 1.00 98.50 93 VAL A C 1
ATOM 764 O O . VAL A 1 93 ? -4.343 0.966 9.298 1.00 98.50 93 VAL A O 1
ATOM 767 N N . ILE A 1 94 ? -6.544 1.121 9.750 1.00 98.56 94 ILE A N 1
ATOM 768 C CA . ILE A 1 94 ? -6.829 2.258 8.889 1.00 98.56 94 ILE A CA 1
ATOM 769 C C . ILE A 1 94 ? -7.358 3.368 9.785 1.00 98.56 94 ILE A C 1
ATOM 771 O O . ILE A 1 94 ? -8.467 3.277 10.312 1.00 98.56 94 ILE A O 1
ATOM 775 N N . TYR A 1 95 ? -6.548 4.400 10.006 1.00 98.50 95 TYR A N 1
ATOM 776 C CA . TYR A 1 95 ? -6.926 5.517 10.862 1.00 98.50 95 TYR A CA 1
ATOM 777 C C . TYR A 1 95 ? -7.999 6.392 10.209 1.00 98.50 95 TYR A C 1
ATOM 779 O O . TYR A 1 95 ? -8.033 6.578 8.989 1.00 98.50 95 TYR A O 1
ATOM 787 N N . ALA A 1 96 ? -8.860 6.976 11.049 1.00 97.94 96 ALA A N 1
ATOM 788 C CA . ALA A 1 96 ? -9.811 7.990 10.610 1.00 97.94 96 ALA A CA 1
ATOM 789 C C . ALA A 1 96 ? -9.090 9.110 9.839 1.00 97.94 96 ALA A C 1
ATOM 791 O O . ALA A 1 96 ? -8.014 9.561 10.235 1.00 97.94 96 ALA A O 1
ATOM 792 N N . GLY A 1 97 ? -9.687 9.571 8.746 1.00 98.12 97 GLY A N 1
ATOM 793 C CA . GLY A 1 97 ? -9.124 10.587 7.864 1.00 98.12 97 GLY A CA 1
ATOM 794 C C . GLY A 1 97 ? -8.392 10.042 6.637 1.00 98.12 97 GLY A C 1
ATOM 795 O O . GLY A 1 97 ? -8.004 10.841 5.790 1.00 98.12 97 GLY A O 1
ATOM 796 N N . ALA A 1 98 ? -8.177 8.728 6.520 1.00 98.56 98 ALA A N 1
ATOM 797 C CA . ALA A 1 98 ? -7.681 8.130 5.280 1.00 98.56 98 ALA A CA 1
ATOM 798 C C . ALA A 1 98 ? -8.724 8.247 4.149 1.00 98.56 98 ALA A C 1
ATOM 800 O O . ALA A 1 98 ? -9.934 8.219 4.396 1.00 98.56 98 ALA A O 1
ATOM 801 N N . ILE A 1 99 ? -8.256 8.368 2.906 1.00 98.62 99 ILE A N 1
ATOM 802 C CA . ILE A 1 99 ? -9.095 8.481 1.708 1.00 98.62 99 ILE A CA 1
ATOM 803 C C . ILE A 1 99 ? -8.774 7.328 0.759 1.00 98.62 99 ILE A C 1
ATOM 805 O O . ILE A 1 99 ? -7.664 7.229 0.234 1.00 98.62 99 ILE A O 1
ATOM 809 N N . LEU A 1 100 ? -9.766 6.475 0.513 1.00 98.06 100 LEU A N 1
ATOM 810 C CA . LEU A 1 100 ? -9.700 5.338 -0.400 1.00 98.06 100 LEU A CA 1
ATOM 811 C C . LEU A 1 100 ? -10.588 5.654 -1.610 1.00 98.06 100 LEU A C 1
ATOM 813 O O . LEU A 1 100 ? -11.806 5.526 -1.546 1.00 98.06 100 LEU A O 1
ATOM 817 N N . MET A 1 101 ? -9.997 6.135 -2.706 1.00 97.25 101 MET A N 1
ATOM 818 C CA . MET A 1 101 ? -10.759 6.606 -3.873 1.00 97.25 101 MET A CA 1
ATOM 819 C C . MET A 1 101 ? -11.266 5.491 -4.789 1.00 97.25 101 MET A C 1
ATOM 821 O O . MET A 1 101 ? -12.199 5.727 -5.556 1.00 97.25 101 MET A O 1
ATOM 825 N N . ASP A 1 102 ? -10.692 4.293 -4.711 1.00 94.94 102 ASP A N 1
ATOM 826 C CA . ASP A 1 102 ? -11.031 3.159 -5.577 1.00 94.94 102 ASP A CA 1
ATOM 827 C C . ASP A 1 102 ? -11.369 1.912 -4.745 1.00 94.94 102 ASP A C 1
ATOM 829 O O . ASP A 1 102 ? -10.936 1.809 -3.597 1.00 94.94 102 ASP A O 1
ATOM 833 N N . ASP A 1 103 ? -12.176 1.007 -5.293 1.00 95.19 103 ASP A N 1
ATOM 834 C CA . ASP A 1 103 ? -12.400 -0.313 -4.701 1.00 95.19 103 ASP A CA 1
ATOM 835 C C . ASP A 1 103 ? -11.267 -1.274 -5.063 1.00 95.19 103 ASP A C 1
ATOM 837 O O . ASP A 1 103 ? -11.027 -2.208 -4.305 1.00 95.19 103 ASP A O 1
ATOM 841 N N . GLU A 1 104 ? -10.530 -1.022 -6.154 1.00 96.81 104 GLU A N 1
ATOM 842 C CA . GLU A 1 104 ? -9.322 -1.737 -6.582 1.00 96.81 104 GLU A CA 1
ATOM 843 C C . GLU A 1 104 ? -8.113 -1.412 -5.682 1.00 96.81 104 GLU A C 1
ATOM 845 O O . GLU A 1 104 ? -7.034 -1.031 -6.137 1.00 96.81 104 GLU A O 1
ATOM 850 N N . ILE A 1 105 ? -8.275 -1.551 -4.370 1.00 98.19 105 ILE A N 1
ATOM 851 C CA . ILE A 1 105 ? -7.201 -1.394 -3.391 1.00 98.19 105 ILE A CA 1
ATOM 852 C C . ILE A 1 105 ? -7.126 -2.667 -2.554 1.00 98.19 105 ILE A C 1
ATOM 854 O O . ILE A 1 105 ? -8.135 -3.186 -2.071 1.00 98.19 105 ILE A O 1
ATOM 858 N N . TYR A 1 106 ? -5.907 -3.166 -2.385 1.00 98.12 106 TYR A N 1
ATOM 859 C CA . TYR A 1 106 ? -5.594 -4.244 -1.462 1.00 98.12 106 TYR A CA 1
ATOM 860 C C . TYR A 1 106 ? -4.694 -3.736 -0.340 1.00 98.12 106 TYR A C 1
ATOM 862 O O . TYR A 1 106 ? -3.658 -3.128 -0.608 1.00 98.12 106 TYR A O 1
ATOM 870 N N . ILE A 1 107 ? -5.068 -4.038 0.900 1.00 98.44 107 ILE A N 1
ATOM 871 C CA . ILE A 1 107 ? -4.282 -3.769 2.105 1.00 98.44 107 ILE A CA 1
ATOM 872 C C . ILE A 1 107 ? -3.862 -5.107 2.725 1.00 98.44 107 ILE A C 1
ATOM 874 O O . ILE A 1 107 ? -4.718 -5.905 3.115 1.00 98.44 107 ILE A O 1
ATOM 878 N N . GLY A 1 108 ? -2.550 -5.341 2.807 1.00 97.81 108 GLY A N 1
ATOM 879 C CA . GLY A 1 108 ? -1.943 -6.512 3.440 1.00 97.81 108 GLY A CA 1
ATOM 880 C C . GLY A 1 108 ? -2.064 -6.522 4.964 1.00 97.81 108 GLY A C 1
ATOM 881 O O . GLY A 1 108 ? -2.571 -5.577 5.569 1.00 97.81 108 GLY A O 1
ATOM 882 N N . LYS A 1 109 ? -1.611 -7.612 5.588 1.00 97.75 109 LYS A N 1
ATOM 883 C CA . LYS A 1 109 ? -1.694 -7.861 7.040 1.00 97.75 109 LYS A CA 1
ATOM 884 C C . LYS A 1 109 ? -0.676 -7.036 7.823 1.00 97.75 109 LYS A C 1
ATOM 886 O O . LYS A 1 109 ? 0.439 -6.844 7.357 1.00 97.75 109 LYS A O 1
ATOM 891 N N . GLY A 1 110 ? -1.016 -6.599 9.034 1.00 97.56 110 GLY A N 1
ATOM 892 C CA . GLY A 1 110 ? -0.113 -5.822 9.898 1.00 97.56 110 GLY A CA 1
ATOM 893 C C . GLY A 1 110 ? 0.215 -4.421 9.370 1.00 97.56 110 GLY A C 1
ATOM 894 O O . GLY A 1 110 ? 1.167 -3.795 9.833 1.00 97.56 110 GLY A O 1
ATOM 895 N N . THR A 1 111 ? -0.540 -3.943 8.384 1.00 98.38 111 THR A N 1
ATOM 896 C CA . THR A 1 111 ? -0.286 -2.684 7.683 1.00 98.38 111 THR A CA 1
ATOM 897 C C . THR A 1 111 ? -0.938 -1.516 8.410 1.00 98.38 111 THR A C 1
ATOM 899 O O . THR A 1 111 ? -2.048 -1.620 8.937 1.00 98.38 111 THR A O 1
ATOM 902 N N . ILE A 1 112 ? -0.231 -0.389 8.437 1.00 98.69 112 ILE A N 1
ATOM 903 C CA . ILE A 1 112 ? -0.678 0.860 9.052 1.00 98.69 112 ILE A CA 1
ATOM 904 C C . ILE A 1 112 ? -0.975 1.860 7.940 1.00 98.69 112 ILE A C 1
ATOM 906 O O . ILE A 1 112 ? -0.093 2.203 7.152 1.00 98.69 112 ILE A O 1
ATOM 910 N N . ILE A 1 113 ? -2.210 2.354 7.904 1.00 98.69 113 ILE A N 1
ATOM 911 C CA . ILE A 1 113 ? -2.623 3.471 7.056 1.00 98.69 113 ILE A CA 1
ATOM 912 C C . ILE A 1 113 ? -2.951 4.647 7.973 1.00 98.69 113 ILE A C 1
ATOM 914 O O . ILE A 1 113 ? -3.989 4.650 8.640 1.00 98.69 113 ILE A O 1
ATOM 918 N N . GLU A 1 114 ? -2.051 5.625 8.047 1.00 98.62 114 GLU A N 1
ATOM 919 C CA . GLU A 1 114 ? -2.230 6.809 8.888 1.00 98.62 114 GLU A CA 1
ATOM 920 C C . GLU A 1 114 ? -3.295 7.772 8.335 1.00 98.62 114 GLU A C 1
ATOM 922 O O . GLU A 1 114 ? -3.703 7.724 7.171 1.00 98.62 114 GLU A O 1
ATOM 927 N N . SER A 1 115 ? -3.754 8.686 9.192 1.00 98.38 115 SER A N 1
ATOM 928 C CA . SER A 1 115 ? -4.710 9.729 8.820 1.00 98.38 115 SER A CA 1
ATOM 929 C C . SER A 1 115 ? -4.207 10.567 7.641 1.00 98.38 115 SER A C 1
ATOM 931 O O . SER A 1 115 ? -3.031 10.914 7.554 1.00 98.38 115 SER A O 1
ATOM 933 N N . GLY A 1 116 ? -5.105 10.943 6.731 1.00 98.38 116 GLY A N 1
ATOM 934 C CA . GLY A 1 116 ? -4.777 11.794 5.586 1.00 98.38 116 GLY A CA 1
ATOM 935 C C . GLY A 1 116 ? -3.988 11.102 4.472 1.00 98.38 116 GLY A C 1
ATOM 936 O O . GLY A 1 116 ? -3.672 11.763 3.486 1.00 98.38 116 GLY A O 1
ATOM 937 N N . VAL A 1 117 ? -3.679 9.805 4.589 1.00 98.81 117 VAL A N 1
ATOM 938 C CA . VAL A 1 117 ? -3.209 9.016 3.443 1.00 98.81 117 VAL A CA 1
ATOM 939 C C . VAL A 1 117 ? -4.287 9.024 2.364 1.00 98.81 117 VAL A C 1
ATOM 941 O O . VAL A 1 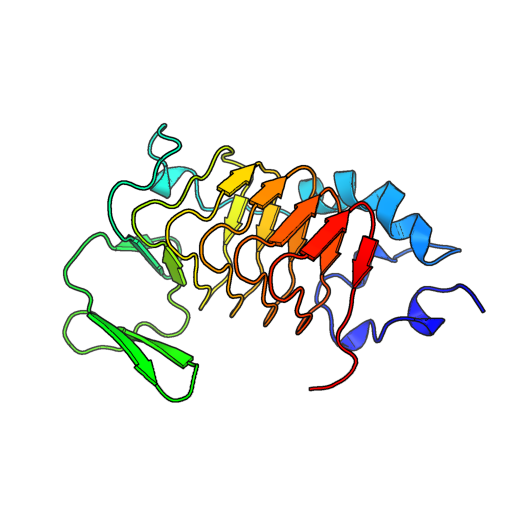117 ? -5.461 8.773 2.643 1.00 98.81 117 VAL A O 1
ATOM 944 N N . PHE A 1 118 ? -3.882 9.296 1.130 1.00 98.81 118 PHE A N 1
ATOM 945 C CA . PHE A 1 118 ? -4.768 9.389 -0.020 1.00 98.81 118 PHE A CA 1
ATOM 946 C C . PHE A 1 118 ? -4.384 8.324 -1.047 1.00 98.81 118 PHE A C 1
ATOM 948 O O . PHE A 1 118 ? -3.297 8.379 -1.617 1.00 98.81 118 PHE A O 1
ATOM 955 N N . ILE A 1 119 ? -5.275 7.370 -1.323 1.00 98.75 119 ILE A N 1
ATOM 956 C CA . ILE A 1 119 ? -5.013 6.260 -2.247 1.00 98.75 119 ILE A CA 1
ATOM 957 C C . ILE A 1 119 ? -5.989 6.315 -3.420 1.00 98.75 119 ILE A C 1
ATOM 959 O O . ILE A 1 119 ? -7.190 6.105 -3.257 1.00 98.75 119 ILE A O 1
ATOM 963 N N . LYS A 1 120 ? -5.461 6.567 -4.621 1.00 98.12 120 LYS A N 1
ATOM 964 C CA . LYS A 1 120 ? -6.161 6.421 -5.904 1.00 98.12 120 LYS A CA 1
ATOM 965 C C . LYS A 1 120 ? -5.709 5.125 -6.550 1.00 98.12 120 LYS A C 1
ATOM 967 O O . LYS A 1 120 ? -4.590 5.066 -7.056 1.00 98.12 120 LYS A O 1
ATOM 972 N N . GLY A 1 121 ? -6.573 4.115 -6.500 1.00 95.31 121 GLY A N 1
ATOM 973 C CA . GLY A 1 121 ? -6.287 2.811 -7.081 1.00 95.31 121 GLY A CA 1
ATOM 974 C C . GLY A 1 121 ? -6.089 2.836 -8.609 1.00 95.31 121 GLY A C 1
ATOM 975 O O . GLY A 1 121 ? -6.288 3.873 -9.254 1.00 95.31 121 GLY A O 1
ATOM 976 N N . PRO A 1 122 ? -5.675 1.695 -9.186 1.00 97.94 122 PRO A N 1
ATOM 977 C CA . PRO A 1 122 ? -5.467 0.430 -8.488 1.00 97.94 122 PRO A CA 1
ATOM 978 C C . PRO A 1 122 ? -4.170 0.413 -7.659 1.00 97.94 122 PRO A C 1
ATOM 980 O O . PRO A 1 122 ? -3.126 0.892 -8.109 1.00 97.94 122 PRO A O 1
ATOM 983 N N . ALA A 1 123 ? -4.229 -0.135 -6.442 1.00 98.50 123 ALA A N 1
ATOM 984 C CA . ALA A 1 123 ? -3.088 -0.160 -5.525 1.00 98.50 123 ALA A CA 1
ATOM 985 C C . ALA A 1 123 ? -2.982 -1.478 -4.748 1.00 98.50 123 ALA A C 1
ATOM 987 O O . ALA A 1 123 ? -3.940 -1.922 -4.115 1.00 98.50 123 ALA A O 1
ATOM 988 N N . ILE A 1 124 ? -1.793 -2.082 -4.747 1.00 98.56 124 ILE A N 1
ATOM 989 C CA . ILE A 1 124 ? -1.467 -3.226 -3.886 1.00 98.56 124 ILE A CA 1
ATOM 990 C C . ILE A 1 124 ? -0.531 -2.738 -2.787 1.00 98.56 124 ILE A C 1
ATOM 992 O O . ILE A 1 124 ? 0.591 -2.332 -3.078 1.00 98.56 124 ILE A O 1
ATOM 996 N N . ILE A 1 125 ? -0.976 -2.817 -1.536 1.00 98.56 125 ILE A N 1
ATOM 997 C CA . ILE A 1 125 ? -0.178 -2.521 -0.350 1.00 98.56 125 ILE A CA 1
ATOM 998 C C . ILE A 1 125 ? 0.124 -3.841 0.361 1.00 98.56 125 ILE A C 1
ATOM 1000 O O . ILE A 1 125 ? -0.787 -4.591 0.708 1.00 98.56 125 ILE A O 1
ATOM 1004 N N . GLY A 1 126 ? 1.408 -4.145 0.523 1.00 97.69 126 GLY A N 1
ATOM 1005 C CA . GLY A 1 126 ? 1.918 -5.370 1.126 1.00 97.69 126 GLY A CA 1
ATOM 1006 C C . GLY A 1 126 ? 1.677 -5.463 2.628 1.00 97.69 126 GLY A C 1
ATOM 1007 O O . GLY A 1 126 ? 1.010 -4.624 3.233 1.00 97.69 126 GLY A O 1
ATOM 1008 N N . ASP A 1 127 ? 2.203 -6.535 3.208 1.00 97.38 127 ASP A N 1
ATOM 1009 C CA . ASP A 1 127 ? 2.104 -6.833 4.634 1.00 97.38 127 ASP A CA 1
ATOM 1010 C C . ASP A 1 127 ? 3.149 -6.048 5.431 1.00 97.38 127 ASP A C 1
ATOM 1012 O O . ASP A 1 127 ? 4.286 -5.885 4.989 1.00 97.38 127 ASP A O 1
ATOM 1016 N N . ASN A 1 128 ? 2.805 -5.639 6.649 1.00 97.00 128 ASN A N 1
ATOM 1017 C CA . ASN A 1 128 ? 3.671 -4.885 7.556 1.00 97.00 128 ASN A CA 1
ATOM 1018 C C . ASN A 1 128 ? 4.195 -3.584 6.926 1.00 97.00 128 ASN A C 1
ATOM 1020 O O . ASN A 1 128 ? 5.297 -3.132 7.230 1.00 97.00 128 ASN A O 1
ATOM 1024 N N . THR A 1 129 ? 3.414 -3.003 6.017 1.00 97.69 129 THR A N 1
ATOM 1025 C CA . THR A 1 129 ? 3.732 -1.746 5.343 1.00 97.69 129 THR A CA 1
ATOM 1026 C C . THR A 1 129 ? 3.192 -0.574 6.157 1.00 97.69 129 THR A C 1
ATOM 1028 O O . THR A 1 129 ? 2.141 -0.665 6.791 1.00 97.69 129 THR A O 1
ATOM 1031 N N . GLU A 1 130 ? 3.884 0.559 6.116 1.00 98.44 130 GLU A N 1
ATOM 1032 C CA . GLU A 1 130 ? 3.445 1.795 6.761 1.00 98.44 130 GLU A CA 1
ATOM 1033 C C . GLU A 1 130 ? 3.243 2.887 5.706 1.00 98.44 130 GLU A C 1
ATOM 1035 O O . GLU A 1 130 ? 4.199 3.328 5.061 1.00 98.44 130 GLU A O 1
ATOM 1040 N N . LEU A 1 131 ? 1.997 3.332 5.527 1.00 98.69 131 LEU A N 1
ATOM 1041 C CA . LEU A 1 131 ? 1.682 4.553 4.790 1.00 98.69 131 LEU A CA 1
ATOM 1042 C C . LEU A 1 131 ? 1.460 5.670 5.804 1.00 98.69 131 LEU A C 1
ATOM 1044 O O . LEU A 1 131 ? 0.475 5.661 6.546 1.00 98.69 131 LEU A O 1
ATOM 1048 N N . ARG A 1 132 ? 2.396 6.614 5.848 1.00 98.50 132 ARG A N 1
ATOM 1049 C CA . ARG A 1 132 ? 2.401 7.696 6.831 1.00 98.50 132 ARG A CA 1
ATOM 1050 C C . ARG A 1 132 ? 1.556 8.882 6.396 1.00 98.50 132 ARG A C 1
ATOM 1052 O O . ARG A 1 132 ? 1.227 9.053 5.224 1.00 98.50 132 ARG A O 1
ATOM 1059 N N . GLN A 1 133 ? 1.245 9.731 7.364 1.00 98.25 133 GLN A N 1
ATOM 1060 C CA . GLN A 1 133 ? 0.355 10.872 7.252 1.00 98.25 133 GLN A CA 1
ATOM 1061 C C . GLN A 1 133 ? 0.665 11.718 6.009 1.00 98.25 133 GLN A C 1
ATOM 1063 O O . GLN A 1 133 ? 1.792 12.171 5.799 1.00 98.25 133 GLN A O 1
ATOM 1068 N N . GLY A 1 134 ? -0.360 11.926 5.182 1.00 97.81 134 GLY A N 1
ATOM 1069 C CA . GLY A 1 134 ? -0.273 12.719 3.954 1.00 97.81 134 GLY A CA 1
ATOM 1070 C C . GLY A 1 134 ? 0.376 12.017 2.756 1.00 97.81 134 GLY A C 1
ATOM 1071 O O . GLY A 1 134 ? 0.523 12.656 1.717 1.00 97.81 134 GLY A O 1
ATOM 1072 N N . ALA A 1 135 ? 0.765 10.739 2.856 1.00 98.69 135 ALA A N 1
ATOM 1073 C CA . ALA A 1 135 ? 1.222 9.987 1.689 1.00 98.69 135 ALA A CA 1
ATOM 1074 C C . ALA A 1 135 ? 0.134 9.949 0.603 1.00 98.69 135 ALA A C 1
ATOM 1076 O O . ALA A 1 135 ? -1.048 9.746 0.895 1.00 98.69 135 ALA A O 1
AT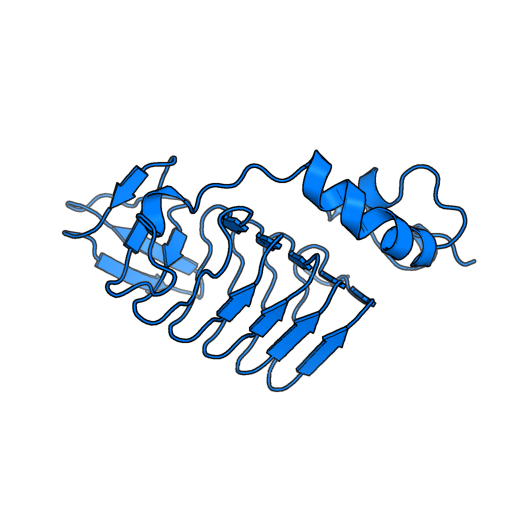OM 1077 N N . TYR A 1 136 ? 0.541 10.125 -0.654 1.00 98.75 136 TYR A N 1
ATOM 1078 C CA . TYR A 1 136 ? -0.362 10.191 -1.799 1.00 98.75 136 TYR A CA 1
ATOM 1079 C C . TYR A 1 136 ? 0.005 9.138 -2.842 1.00 98.75 136 TYR A C 1
ATOM 1081 O O . TYR A 1 136 ? 1.039 9.225 -3.496 1.00 98.75 136 TYR A O 1
ATOM 1089 N N . LEU A 1 137 ? -0.845 8.131 -3.007 1.00 98.75 137 LEU A N 1
ATOM 1090 C CA . LEU A 1 137 ? -0.659 7.052 -3.971 1.00 98.75 137 LEU A CA 1
ATOM 1091 C C . LEU A 1 137 ? -1.613 7.263 -5.146 1.00 98.75 137 LEU A C 1
ATOM 1093 O O . LEU A 1 137 ? -2.815 7.455 -4.944 1.00 98.75 137 LEU A O 1
ATOM 1097 N N . ARG A 1 138 ? -1.099 7.211 -6.380 1.00 98.38 138 ARG A N 1
ATOM 1098 C CA . ARG A 1 138 ? -1.928 7.304 -7.589 1.00 98.38 138 ARG A CA 1
ATOM 1099 C C . ARG A 1 138 ? -1.382 6.550 -8.797 1.00 98.38 138 ARG A C 1
ATOM 1101 O O . ARG A 1 138 ? -0.181 6.338 -8.953 1.00 98.38 138 ARG A O 1
ATOM 1108 N N . GLY A 1 139 ? -2.279 6.252 -9.734 1.00 95.75 139 GLY A N 1
ATOM 1109 C CA . GLY A 1 139 ? -1.954 5.378 -10.861 1.00 95.75 139 GLY A CA 1
ATOM 1110 C C . GLY A 1 139 ? -1.721 3.948 -10.374 1.00 95.75 139 GLY A C 1
ATOM 1111 O O . GLY A 1 139 ? -2.073 3.616 -9.248 1.00 95.75 139 GLY A O 1
ATOM 1112 N N . ASP A 1 140 ? -1.117 3.107 -11.208 1.00 97.12 140 ASP A N 1
ATOM 1113 C CA . ASP A 1 140 ? -0.927 1.695 -10.874 1.00 97.12 140 ASP A CA 1
ATOM 1114 C C . ASP A 1 140 ? 0.254 1.531 -9.891 1.00 97.12 140 ASP A C 1
ATOM 1116 O O . ASP A 1 140 ? 1.414 1.485 -10.301 1.00 97.12 140 ASP A O 1
ATOM 1120 N N . THR A 1 141 ? -0.028 1.499 -8.584 1.00 97.94 141 THR A N 1
ATOM 1121 C CA . THR A 1 141 ? 1.007 1.437 -7.531 1.00 97.94 141 THR A CA 1
ATOM 1122 C C . THR A 1 141 ? 1.096 0.060 -6.878 1.00 97.94 141 THR A C 1
ATOM 1124 O O . THR A 1 141 ? 0.094 -0.571 -6.538 1.00 97.94 141 THR A O 1
ATOM 1127 N N . LEU A 1 142 ? 2.326 -0.408 -6.686 1.00 98.25 142 LEU A N 1
ATOM 1128 C CA . LEU A 1 142 ? 2.634 -1.659 -6.004 1.00 98.25 142 LEU A CA 1
ATOM 1129 C C . LEU A 1 142 ? 3.641 -1.371 -4.893 1.00 98.25 142 LEU A C 1
ATOM 1131 O O . LEU A 1 142 ? 4.751 -0.914 -5.145 1.00 98.25 142 LEU A O 1
ATOM 1135 N N . VAL A 1 143 ? 3.246 -1.629 -3.653 1.00 98.31 143 VAL A N 1
ATOM 1136 C CA . VAL A 1 143 ? 4.066 -1.430 -2.460 1.00 98.31 143 VAL A CA 1
ATOM 1137 C C . VAL A 1 143 ? 4.219 -2.777 -1.771 1.00 98.31 143 VAL A C 1
ATOM 1139 O O . VAL A 1 143 ? 3.236 -3.384 -1.364 1.00 98.31 143 VAL A O 1
ATOM 1142 N N . GLY A 1 144 ? 5.446 -3.280 -1.689 1.00 97.25 144 GLY A N 1
ATOM 1143 C CA . GLY A 1 144 ? 5.768 -4.564 -1.080 1.00 97.25 144 GLY A CA 1
ATOM 1144 C C . GLY A 1 144 ? 5.737 -4.577 0.436 1.00 97.25 144 GLY A C 1
ATOM 1145 O O . GLY A 1 144 ? 5.458 -3.574 1.094 1.00 97.25 144 GLY A O 1
ATOM 1146 N N . ASN A 1 145 ? 6.002 -5.767 0.968 1.00 96.44 145 ASN A N 1
ATOM 1147 C CA . ASN A 1 145 ? 5.976 -6.026 2.399 1.00 96.44 145 ASN A CA 1
ATOM 1148 C C . ASN A 1 145 ? 7.078 -5.233 3.114 1.00 96.44 145 ASN A C 1
ATOM 1150 O O . ASN A 1 145 ? 8.147 -5.033 2.541 1.00 96.44 145 ASN A O 1
ATOM 1154 N N . GLY A 1 146 ? 6.819 -4.767 4.335 1.00 95.69 146 GLY A N 1
ATOM 1155 C CA . GLY A 1 146 ? 7.802 -4.037 5.150 1.00 95.69 146 GLY A CA 1
ATOM 1156 C C . GLY A 1 146 ? 8.172 -2.646 4.620 1.00 95.69 146 GLY A C 1
ATOM 1157 O O . GLY A 1 146 ? 9.042 -1.969 5.169 1.00 95.69 146 GLY A O 1
ATOM 1158 N N . CYS A 1 147 ? 7.535 -2.193 3.538 1.00 97.06 147 CYS A N 1
ATOM 1159 C CA . CYS A 1 147 ? 7.825 -0.887 2.965 1.00 97.06 147 CYS A CA 1
ATOM 1160 C C . CYS A 1 147 ? 7.340 0.259 3.862 1.00 97.06 147 CYS A C 1
ATOM 1162 O O . CYS A 1 147 ? 6.363 0.140 4.602 1.00 97.06 147 CYS A O 1
ATOM 1164 N N . VAL A 1 148 ? 7.977 1.418 3.714 1.00 97.81 148 VAL A N 1
ATOM 1165 C CA . VAL A 1 148 ? 7.525 2.674 4.320 1.00 97.81 148 VAL A CA 1
ATOM 1166 C C . VAL A 1 148 ? 7.339 3.713 3.226 1.00 97.81 148 VAL A C 1
ATOM 1168 O O . VAL A 1 148 ? 8.279 4.025 2.492 1.00 97.81 148 VAL A O 1
ATOM 1171 N N . VAL A 1 149 ? 6.139 4.281 3.159 1.00 98.50 149 VAL A N 1
ATOM 1172 C CA . VAL A 1 149 ? 5.842 5.488 2.384 1.00 98.50 149 VAL A CA 1
ATOM 1173 C C . VAL A 1 149 ? 5.640 6.607 3.389 1.00 98.50 149 VAL A C 1
ATOM 1175 O O . VAL A 1 149 ? 4.650 6.637 4.117 1.00 98.50 149 VAL A O 1
ATOM 1178 N N . GLY A 1 150 ? 6.640 7.470 3.513 1.00 98.19 150 GLY A N 1
ATOM 1179 C CA . GLY A 1 150 ? 6.703 8.438 4.591 1.00 98.19 150 GLY A CA 1
ATOM 1180 C C . GLY A 1 150 ? 5.810 9.658 4.387 1.00 98.19 150 GLY A C 1
ATOM 1181 O O . GLY A 1 150 ? 5.058 9.779 3.421 1.00 98.19 150 GLY A O 1
ATOM 1182 N N . HIS A 1 151 ? 5.896 10.566 5.359 1.00 97.81 151 HIS A N 1
ATOM 1183 C CA . HIS A 1 151 ? 5.064 11.764 5.416 1.00 97.81 151 HIS A CA 1
ATOM 1184 C C . HIS A 1 151 ? 5.141 12.579 4.120 1.00 97.81 151 HIS A C 1
ATOM 1186 O O . HIS A 1 151 ? 6.240 12.932 3.679 1.00 97.81 151 HIS A O 1
ATOM 1192 N N . THR A 1 152 ? 3.973 12.904 3.561 1.00 97.62 152 THR A N 1
ATOM 1193 C CA . THR A 1 152 ? 3.827 13.724 2.344 1.00 97.62 152 THR A CA 1
ATOM 1194 C C . THR A 1 152 ? 4.649 13.197 1.157 1.00 97.62 152 THR A C 1
ATOM 1196 O O . THR A 1 152 ? 5.130 13.959 0.323 1.00 97.62 152 THR A O 1
ATOM 1199 N N . THR A 1 153 ? 4.847 11.880 1.077 1.00 98.62 153 THR A N 1
ATOM 1200 C CA . THR A 1 153 ? 5.487 11.246 -0.079 1.00 98.62 153 THR A CA 1
ATOM 1201 C C . THR A 1 153 ? 4.449 10.851 -1.119 1.00 98.62 153 THR A C 1
ATOM 1203 O O . THR A 1 153 ? 3.440 10.220 -0.801 1.00 98.62 153 THR A O 1
ATOM 1206 N N . GLU A 1 154 ? 4.713 11.201 -2.375 1.00 98.75 154 GLU A N 1
ATOM 1207 C CA . GLU A 1 154 ? 3.876 10.846 -3.515 1.00 98.75 154 GLU A CA 1
ATOM 1208 C C . GLU A 1 154 ? 4.453 9.638 -4.265 1.00 98.75 154 GLU A C 1
ATOM 1210 O O . GLU A 1 154 ? 5.615 9.630 -4.678 1.00 98.75 154 GLU A O 1
ATOM 1215 N N . LEU A 1 155 ? 3.610 8.630 -4.485 1.00 98.75 155 LEU A N 1
ATOM 1216 C CA . LEU A 1 155 ? 3.869 7.502 -5.371 1.00 98.75 155 LEU A CA 1
ATOM 1217 C C . LEU A 1 155 ? 2.988 7.616 -6.613 1.00 98.75 155 LEU A C 1
ATOM 1219 O O . LEU A 1 155 ? 1.765 7.753 -6.513 1.00 98.75 155 LEU A O 1
ATOM 1223 N N . LYS A 1 156 ? 3.598 7.494 -7.792 1.00 98.38 156 LYS A N 1
ATOM 1224 C CA . LYS A 1 156 ? 2.879 7.509 -9.064 1.00 98.38 156 LYS A CA 1
ATOM 1225 C C . LYS A 1 156 ? 3.349 6.383 -9.978 1.00 98.38 156 LYS A C 1
ATOM 1227 O O . LYS A 1 156 ? 4.436 6.464 -10.533 1.00 98.38 156 LYS A O 1
ATOM 1232 N N . SER A 1 157 ? 2.485 5.399 -10.235 1.00 98.00 157 SER A N 1
ATOM 1233 C CA . SER A 1 157 ? 2.753 4.348 -11.243 1.00 98.00 157 SER A CA 1
ATOM 1234 C C . SER A 1 157 ? 4.117 3.664 -11.042 1.00 98.00 157 SER A C 1
ATOM 1236 O O . SER A 1 157 ? 4.957 3.638 -11.937 1.00 98.00 157 SER A O 1
ATOM 1238 N N . CYS A 1 158 ? 4.379 3.196 -9.823 1.00 97.88 158 CYS A N 1
ATOM 1239 C CA . CYS A 1 158 ? 5.688 2.701 -9.404 1.00 97.88 158 CYS A CA 1
ATOM 1240 C C . CYS A 1 158 ? 5.578 1.414 -8.576 1.00 97.88 158 CYS A C 1
ATOM 1242 O O . CYS A 1 158 ? 4.503 1.062 -8.080 1.00 97.88 158 CYS A O 1
ATOM 1244 N N . ALA A 1 159 ? 6.709 0.721 -8.441 1.00 97.94 159 ALA A N 1
ATOM 1245 C CA . ALA A 1 159 ? 6.840 -0.506 -7.668 1.00 97.94 159 ALA A CA 1
ATOM 1246 C C . ALA A 1 159 ? 7.915 -0.348 -6.582 1.00 97.94 159 ALA A C 1
ATOM 1248 O O . ALA A 1 159 ? 9.104 -0.264 -6.878 1.00 97.94 159 ALA A O 1
ATOM 1249 N N . LEU A 1 160 ? 7.509 -0.331 -5.317 1.00 97.56 160 LEU A N 1
ATOM 1250 C CA . LEU A 1 160 ? 8.414 -0.494 -4.182 1.00 97.56 160 LEU A CA 1
ATOM 1251 C C . LEU A 1 160 ? 8.473 -1.988 -3.864 1.00 97.56 160 LEU A C 1
ATOM 1253 O O . LEU A 1 160 ? 7.512 -2.548 -3.341 1.00 97.56 160 LEU A O 1
ATOM 1257 N N . LEU A 1 161 ? 9.580 -2.643 -4.189 1.00 95.44 161 LEU A N 1
ATOM 1258 C CA . LEU A 1 161 ? 9.876 -4.008 -3.761 1.00 95.44 161 LEU A CA 1
ATOM 1259 C C . LEU A 1 161 ? 10.122 -4.015 -2.240 1.00 95.44 161 LEU A C 1
ATOM 1261 O O . LEU A 1 161 ? 10.386 -2.960 -1.665 1.00 95.44 161 LEU A O 1
ATOM 1265 N N . GLY A 1 162 ? 9.971 -5.171 -1.585 1.00 89.25 162 GLY A N 1
ATOM 1266 C CA . GLY A 1 162 ? 9.933 -5.286 -0.118 1.00 89.25 162 GLY A CA 1
ATOM 1267 C C . GLY A 1 162 ? 11.034 -4.520 0.632 1.00 89.25 162 GLY A C 1
ATOM 1268 O O . GLY A 1 162 ? 12.113 -4.271 0.095 1.00 89.25 162 GLY A O 1
ATOM 1269 N N . GLU A 1 163 ? 10.725 -4.112 1.864 1.00 93.81 163 GLU A N 1
ATOM 1270 C CA . GLU A 1 163 ? 11.590 -3.346 2.780 1.00 93.81 163 GLU A CA 1
ATOM 1271 C C . GLU A 1 163 ? 12.030 -1.954 2.265 1.00 93.81 163 GLU A C 1
ATOM 1273 O O . GLU A 1 163 ? 12.800 -1.245 2.921 1.00 93.81 163 GLU A O 1
ATOM 1278 N N . SER A 1 164 ? 11.529 -1.506 1.106 1.00 95.81 164 SER A N 1
ATOM 1279 C CA . SER A 1 164 ? 11.857 -0.193 0.535 1.00 95.81 164 SER A CA 1
ATOM 1280 C C . SER A 1 164 ? 11.272 0.961 1.340 1.00 95.81 164 SER A C 1
ATOM 1282 O O . SER A 1 164 ? 10.129 0.927 1.796 1.00 95.81 164 SER A O 1
ATOM 1284 N N . LYS A 1 165 ? 12.037 2.051 1.453 1.00 95.94 165 LYS A N 1
ATOM 1285 C CA . LYS A 1 165 ? 11.642 3.242 2.217 1.00 95.94 165 LYS A CA 1
ATOM 1286 C C . LYS A 1 165 ? 11.698 4.473 1.323 1.00 95.94 165 LYS A C 1
ATOM 1288 O O . LYS A 1 165 ? 12.771 5.021 1.083 1.00 95.94 165 LYS A O 1
ATOM 1293 N N . ALA A 1 166 ? 10.538 4.927 0.860 1.00 95.50 166 ALA A N 1
ATOM 1294 C CA . ALA A 1 166 ? 10.392 6.259 0.289 1.00 95.50 166 ALA A CA 1
ATOM 1295 C C . ALA A 1 166 ? 10.060 7.194 1.452 1.00 95.50 166 ALA A C 1
ATOM 1297 O O . ALA A 1 166 ? 8.933 7.185 1.934 1.00 95.50 166 ALA A O 1
ATOM 1298 N N . GLY A 1 167 ? 11.076 7.894 1.967 1.00 92.19 167 GLY A N 1
ATOM 1299 C CA . GLY A 1 167 ? 11.031 8.641 3.228 1.00 92.19 167 GLY A CA 1
ATOM 1300 C C . GLY A 1 167 ? 10.059 9.825 3.239 1.00 92.19 167 GLY A C 1
ATOM 1301 O O . GLY A 1 167 ? 8.887 9.693 2.915 1.00 92.19 167 GLY A O 1
ATOM 1302 N N . HIS A 1 168 ? 10.514 10.990 3.683 1.00 94.00 168 HIS A N 1
ATOM 1303 C CA . HIS A 1 168 ? 9.661 12.172 3.828 1.00 94.00 168 HIS A CA 1
ATOM 1304 C C . HIS A 1 168 ? 9.789 13.092 2.610 1.00 94.00 168 HIS A C 1
ATOM 1306 O O . HIS A 1 168 ? 10.900 13.269 2.113 1.00 94.00 168 HIS A O 1
ATOM 1312 N N . PHE A 1 169 ? 8.681 13.706 2.181 1.00 96.19 169 PHE A N 1
ATOM 1313 C CA . PHE A 1 169 ? 8.648 14.715 1.110 1.00 96.19 169 PHE A CA 1
ATOM 1314 C C . PHE A 1 169 ? 9.256 14.247 -0.225 1.00 96.19 169 PHE A C 1
ATOM 1316 O O . PHE A 1 169 ? 9.887 15.028 -0.938 1.00 96.19 169 PHE A O 1
ATOM 1323 N N . ALA A 1 170 ? 9.104 12.964 -0.555 1.00 97.38 170 ALA A N 1
ATOM 1324 C CA . ALA A 1 170 ? 9.637 12.391 -1.786 1.00 97.38 170 ALA A CA 1
ATOM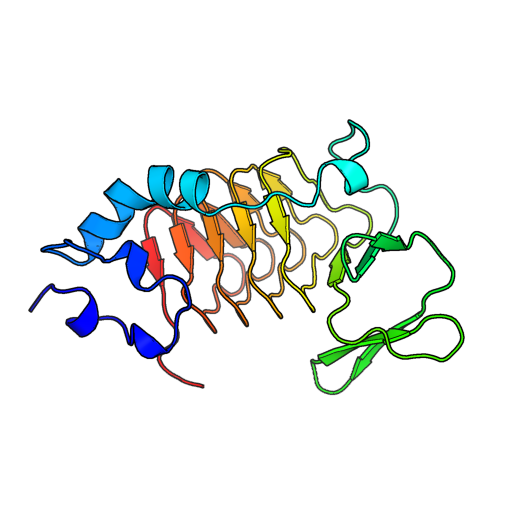 1325 C C . ALA A 1 170 ? 8.569 12.303 -2.889 1.00 97.38 170 ALA A C 1
ATOM 1327 O O . ALA A 1 170 ? 7.374 12.222 -2.618 1.00 97.38 170 ALA A O 1
ATOM 1328 N N . TYR A 1 171 ? 9.018 12.249 -4.144 1.00 98.12 171 TYR A N 1
ATOM 1329 C CA . TYR A 1 171 ? 8.194 11.871 -5.293 1.00 98.12 171 TYR A CA 1
ATOM 1330 C C . TYR A 1 171 ? 8.843 10.682 -6.001 1.00 98.12 171 TYR A C 1
ATOM 1332 O O . TYR A 1 171 ? 9.960 10.799 -6.505 1.00 98.12 171 TYR A O 1
ATOM 1340 N N . ILE A 1 172 ? 8.141 9.550 -6.047 1.00 98.25 172 ILE A N 1
ATOM 1341 C CA . ILE A 1 172 ? 8.577 8.335 -6.741 1.00 98.25 172 ILE A CA 1
ATOM 1342 C C . ILE A 1 172 ? 7.577 8.031 -7.855 1.00 98.25 172 ILE A C 1
ATOM 1344 O O . ILE A 1 172 ? 6.506 7.461 -7.622 1.00 98.25 172 ILE A O 1
ATOM 1348 N N . GLY A 1 173 ? 7.935 8.420 -9.076 1.00 97.69 173 GLY A N 1
ATOM 1349 C CA . GLY A 1 173 ? 7.116 8.232 -10.268 1.00 97.69 173 GLY A CA 1
ATOM 1350 C C . GLY A 1 173 ? 7.765 7.282 -11.262 1.00 97.69 173 GLY A C 1
ATOM 1351 O O . GLY A 1 173 ? 8.969 7.388 -11.482 1.00 97.69 173 GLY A O 1
ATOM 1352 N N . ASP A 1 174 ? 6.982 6.388 -11.870 1.00 97.44 174 ASP A N 1
ATOM 1353 C CA . ASP A 1 174 ? 7.411 5.587 -13.026 1.00 97.44 174 ASP A CA 1
ATOM 1354 C C . ASP A 1 174 ? 8.753 4.855 -12.758 1.00 97.44 174 ASP A C 1
ATOM 1356 O O . ASP A 1 174 ? 9.672 4.866 -13.572 1.00 97.44 174 ASP A O 1
ATOM 1360 N N . SER A 1 175 ? 8.888 4.289 -11.551 1.00 97.69 175 SER A N 1
ATOM 1361 C CA . SER A 1 175 ? 10.149 3.789 -10.977 1.00 97.69 175 SER A CA 1
ATOM 1362 C C . SER A 1 175 ? 9.975 2.442 -10.275 1.00 97.69 175 SER A C 1
ATOM 1364 O O . SER A 1 175 ? 8.875 2.097 -9.835 1.00 97.69 175 SER A O 1
ATOM 1366 N N . ILE A 1 176 ? 11.078 1.705 -10.123 1.00 97.31 176 ILE A N 1
ATOM 1367 C CA . ILE A 1 176 ? 11.156 0.482 -9.316 1.00 97.31 176 ILE A CA 1
ATOM 1368 C C . ILE A 1 176 ? 12.238 0.678 -8.249 1.00 97.31 176 ILE A C 1
ATOM 1370 O O . ILE A 1 176 ? 13.347 1.092 -8.577 1.00 97.31 176 ILE A O 1
ATOM 1374 N N . LEU A 1 177 ? 11.917 0.406 -6.985 1.00 95.50 177 LEU A N 1
ATOM 1375 C CA . LEU A 1 177 ? 12.823 0.545 -5.840 1.00 95.50 177 LEU A CA 1
ATOM 1376 C C . LEU A 1 177 ? 12.932 -0.780 -5.091 1.00 95.50 177 LEU A C 1
ATOM 1378 O O . LEU A 1 177 ? 11.926 -1.464 -4.943 1.00 95.50 177 LEU A O 1
ATOM 1382 N N . GLN A 1 178 ? 14.110 -1.110 -4.566 1.00 94.88 178 GLN A N 1
ATOM 1383 C CA . GLN A 1 178 ? 14.293 -2.205 -3.613 1.00 94.88 178 GLN A CA 1
ATOM 1384 C C . GLN A 1 178 ? 15.291 -1.801 -2.530 1.00 94.88 178 GLN A C 1
ATOM 1386 O O . GLN A 1 178 ? 16.317 -1.192 -2.838 1.00 94.88 178 GLN A O 1
ATOM 1391 N N . SER A 1 179 ? 15.024 -2.170 -1.276 1.00 92.56 179 SER A N 1
ATOM 1392 C CA . SER A 1 179 ? 16.069 -2.187 -0.252 1.00 92.56 179 SER A CA 1
ATOM 1393 C C . SER A 1 179 ? 16.898 -3.460 -0.395 1.00 92.56 179 SER A C 1
ATOM 1395 O O . SER A 1 179 ? 16.346 -4.553 -0.361 1.00 92.56 179 SER A O 1
ATOM 1397 N N . LEU A 1 180 ? 18.218 -3.327 -0.519 1.00 84.62 180 LEU A N 1
ATOM 1398 C CA . LEU A 1 180 ? 19.150 -4.466 -0.506 1.00 84.62 180 LEU A CA 1
ATOM 1399 C C . LEU A 1 180 ? 19.739 -4.729 0.891 1.00 84.62 180 LEU A C 1
ATOM 1401 O O . LEU A 1 180 ? 20.626 -5.563 1.051 1.00 84.62 180 LEU A O 1
ATOM 1405 N N . PHE A 1 181 ? 19.257 -4.000 1.901 1.00 72.88 181 PHE A N 1
ATOM 1406 C CA . PHE A 1 181 ? 19.677 -4.124 3.292 1.00 72.88 181 PHE A CA 1
ATOM 1407 C C . PHE A 1 181 ? 18.460 -4.485 4.152 1.00 72.88 181 PHE A C 1
ATOM 1409 O O . PHE A 1 181 ? 17.437 -3.796 4.078 1.00 72.88 181 PHE A O 1
ATOM 1416 N N . THR A 1 182 ? 18.587 -5.551 4.946 1.00 54.72 182 THR A N 1
ATOM 1417 C CA . THR A 1 182 ? 17.610 -5.998 5.957 1.00 54.72 182 THR A CA 1
ATOM 1418 C C . THR A 1 182 ? 17.911 -5.392 7.319 1.00 54.72 182 THR A C 1
ATOM 1420 O O . THR A 1 182 ? 19.093 -5.484 7.726 1.00 54.72 182 THR A O 1
#

Sequence (182 aa):
MLKPEDFFDLSQTRFNNLFDNTEYVWDALKKLKKYIRDNIKPNVSSLRKGEIFINKTLVLYDDKIIESGFDISILKKKLIIKKDGEILDGASVIYAGAILMDDEIYIGKGTIIESGVFIKGPAIIGDNTELRQGAYLRGDTLVGNGCVVGHTTELKSCALLGESKAGHFAYIGDSILQSLFT